Protein AF-A0A7C1I8J4-F1 (afdb_monomer)

Secondary structure (DSSP, 8-state):
-----HHHHHHHHHHHHHHHHHHHH-HHHHHHHHT--SHHHHHHHHHHHHHHHHHHHHHHS-----HHHHHHHHHHHHTGGGHHHHHHHHHHHHHHHHHHHHHHHHHHHHHHHHHS--

pLDDT: mean 92.67, std 10.19, range [47.34, 98.69]

Foldseek 3Di:
DDDDDPVLLVLLLVLLLLLLVLCLVPVVLLVQCVPDDFPVSNLVSLVVSVVSQVVVCVVVVNHR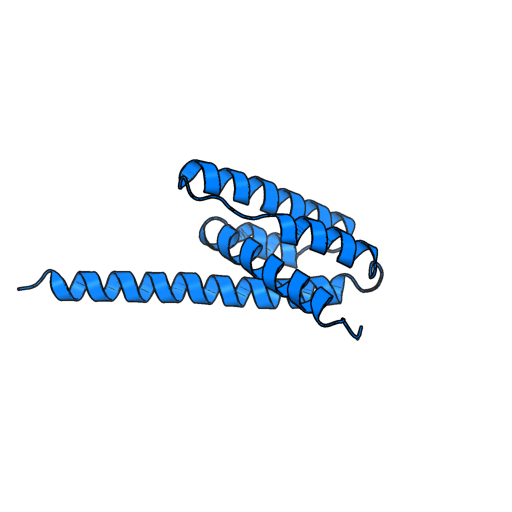DSVSSVVLNVVCVVVVVVVVVSSVSSSVSNVVNNVVVVVVVVVVVVVVVVPPPD

Radius of gyration: 16.13 Å; Cα contacts (8 Å, |Δi|>4): 103; chains: 1; bounding box: 42×36×42 Å

Solvent-accessible surface area (backbone atoms only — not comparable to full-atom values): 6492 Å² total; per-residue (Å²): 135,85,86,74,53,74,68,58,50,48,30,37,47,51,27,6,41,50,51,9,60,42,27,71,84,40,52,65,56,55,58,52,48,70,66,40,88,48,68,70,51,38,55,52,42,53,51,53,52,52,55,46,34,54,52,49,20,68,74,72,74,46,90,65,80,57,64,35,54,54,54,37,51,55,50,37,65,74,38,55,96,50,34,66,63,54,49,53,55,23,51,53,34,14,52,50,40,29,51,52,52,53,51,51,53,54,54,54,56,56,57,56,66,66,69,74,76,126

Structure (mmCIF, N/CA/C/O backbone):
data_AF-A0A7C1I8J4-F1
#
_entry.id   AF-A0A7C1I8J4-F1
#
loop_
_atom_site.group_PDB
_atom_site.id
_atom_site.type_symbol
_atom_site.label_atom_id
_atom_site.label_alt_id
_atom_site.label_comp_id
_atom_site.label_asym_id
_atom_site.label_entity_id
_atom_site.label_seq_id
_atom_site.pdbx_PDB_ins_code
_atom_site.Cartn_x
_atom_site.Cartn_y
_atom_site.Cartn_z
_atom_site.occupancy
_atom_site.B_iso_or_equiv
_atom_site.auth_seq_id
_atom_site.auth_comp_id
_atom_site.auth_asym_id
_atom_site.auth_atom_id
_atom_site.pdbx_PDB_model_num
ATOM 1 N N . MET A 1 1 ? -13.639 -7.192 14.789 1.00 78.62 1 MET A N 1
ATOM 2 C CA . MET A 1 1 ? -13.316 -7.500 13.392 1.00 78.62 1 MET A CA 1
ATOM 3 C C . MET A 1 1 ? -14.346 -6.817 12.529 1.00 78.62 1 MET A C 1
ATOM 5 O O . MET A 1 1 ? -15.532 -7.117 12.652 1.00 78.62 1 MET A O 1
ATOM 9 N N . VAL A 1 2 ? -13.901 -5.824 11.774 1.00 90.19 2 VAL A N 1
ATOM 10 C CA . VAL A 1 2 ? -14.738 -5.044 10.868 1.00 90.19 2 VAL A CA 1
ATOM 11 C C . VAL A 1 2 ? -15.156 -5.936 9.706 1.00 90.19 2 VAL A C 1
ATOM 13 O O . VAL A 1 2 ? -14.355 -6.695 9.162 1.00 90.19 2 VAL A O 1
ATOM 16 N N . GLN A 1 3 ? -16.427 -5.860 9.324 1.00 93.0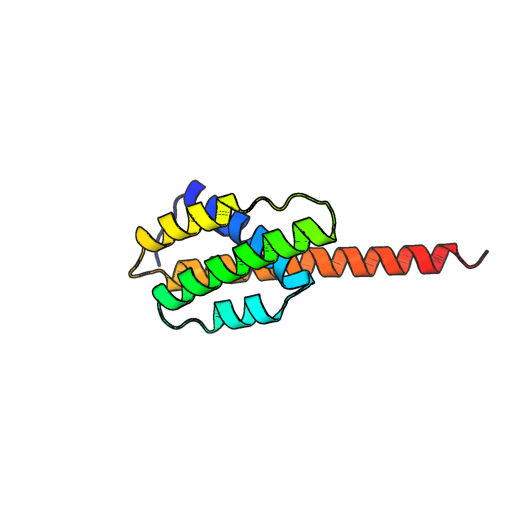0 3 GLN A N 1
ATOM 17 C CA . GLN A 1 3 ? -16.888 -6.468 8.086 1.00 93.00 3 GLN A CA 1
ATOM 18 C C . GLN A 1 3 ? -16.695 -5.456 6.956 1.00 93.00 3 GLN A C 1
ATOM 20 O O . GLN A 1 3 ? -17.398 -4.449 6.903 1.00 93.00 3 GLN A O 1
ATOM 25 N N . PHE A 1 4 ? -15.719 -5.720 6.090 1.00 96.06 4 PHE A N 1
ATOM 26 C CA . PHE A 1 4 ? -15.459 -4.913 4.902 1.00 96.06 4 PHE A CA 1
ATOM 27 C C . PHE A 1 4 ? -16.331 -5.372 3.737 1.00 96.06 4 PHE A C 1
ATOM 29 O O . PHE A 1 4 ? -16.480 -6.573 3.486 1.00 96.06 4 PHE A O 1
ATOM 36 N N . GLU A 1 5 ? -16.864 -4.410 2.995 1.00 97.56 5 GLU A N 1
ATOM 37 C CA . GLU A 1 5 ? -17.580 -4.673 1.755 1.00 97.56 5 GLU A CA 1
ATOM 38 C C . GLU A 1 5 ? -16.624 -5.158 0.659 1.00 97.56 5 GLU A C 1
ATOM 40 O O . GLU A 1 5 ? -15.408 -4.945 0.695 1.00 97.56 5 GLU A O 1
ATOM 45 N N . LYS A 1 6 ? -17.177 -5.803 -0.370 1.00 97.25 6 LYS A N 1
ATOM 46 C CA . LYS A 1 6 ? -16.381 -6.363 -1.474 1.00 97.25 6 LYS A CA 1
ATOM 47 C C . LYS A 1 6 ? -15.490 -5.316 -2.152 1.00 97.25 6 LYS A C 1
ATOM 49 O O . LYS A 1 6 ? -14.339 -5.613 -2.470 1.00 97.25 6 LYS A O 1
ATOM 54 N N . ASP A 1 7 ? -16.009 -4.112 -2.364 1.00 97.88 7 ASP A N 1
ATOM 55 C CA . ASP A 1 7 ? -15.267 -3.038 -3.030 1.00 97.88 7 ASP A CA 1
ATOM 56 C C . ASP A 1 7 ? -14.136 -2.497 -2.141 1.00 97.88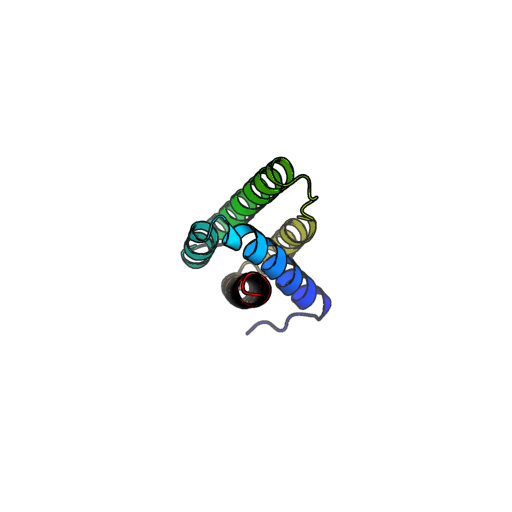 7 ASP A C 1
ATOM 58 O O . ASP A 1 7 ? -13.059 -2.163 -2.629 1.00 97.88 7 ASP A O 1
ATOM 62 N N . GLU A 1 8 ? -14.323 -2.507 -0.822 1.00 98.31 8 GLU A N 1
ATOM 63 C CA . GLU A 1 8 ? -13.304 -2.113 0.157 1.00 98.31 8 GLU A CA 1
ATOM 64 C C . GLU A 1 8 ? -12.179 -3.150 0.229 1.00 98.31 8 GLU A C 1
ATOM 66 O O . GLU A 1 8 ? -10.993 -2.809 0.237 1.00 98.31 8 GLU A O 1
ATOM 71 N N . MET A 1 9 ? -12.545 -4.433 0.178 1.00 98.31 9 MET A N 1
ATOM 72 C CA . MET A 1 9 ? -11.590 -5.527 0.014 1.00 98.31 9 MET A CA 1
ATOM 73 C C . MET A 1 9 ? -10.802 -5.404 -1.294 1.00 98.31 9 MET A C 1
ATOM 75 O O . MET A 1 9 ? -9.600 -5.681 -1.317 1.00 98.31 9 MET A O 1
ATOM 79 N N . ASP A 1 10 ? -11.445 -4.967 -2.379 1.00 98.31 10 ASP A N 1
ATOM 80 C CA . ASP A 1 10 ? -10.775 -4.757 -3.659 1.00 98.31 10 ASP A CA 1
ATOM 81 C C . ASP A 1 10 ? -9.779 -3.589 -3.610 1.00 98.31 10 ASP A C 1
ATOM 83 O O . ASP A 1 10 ? -8.669 -3.712 -4.138 1.00 98.31 10 ASP A O 1
ATOM 87 N N . VAL A 1 11 ? -10.119 -2.499 -2.911 1.00 98.50 11 VAL A N 1
ATOM 88 C CA . VAL A 1 11 ? -9.197 -1.385 -2.632 1.00 98.50 11 VAL A CA 1
ATOM 89 C C . VAL A 1 11 ? -7.958 -1.878 -1.885 1.00 98.50 11 VAL A C 1
ATOM 91 O O . VAL A 1 11 ? -6.834 -1.612 -2.326 1.00 98.50 11 VAL A O 1
ATOM 94 N N . MET A 1 12 ? -8.127 -2.645 -0.803 1.00 98.62 12 MET A N 1
ATOM 95 C CA . MET A 1 12 ? -6.996 -3.191 -0.040 1.00 98.62 12 MET A CA 1
ATOM 96 C C . MET A 1 12 ? -6.139 -4.143 -0.885 1.00 98.62 12 MET A C 1
ATOM 98 O O . MET A 1 12 ? -4.911 -4.037 -0.889 1.00 98.62 12 MET A O 1
ATOM 102 N N . ARG A 1 13 ? -6.769 -5.022 -1.675 1.00 98.62 13 ARG A N 1
ATOM 103 C CA . ARG A 1 13 ? -6.081 -5.963 -2.572 1.00 98.62 13 ARG A CA 1
ATOM 104 C C . ARG A 1 13 ? -5.2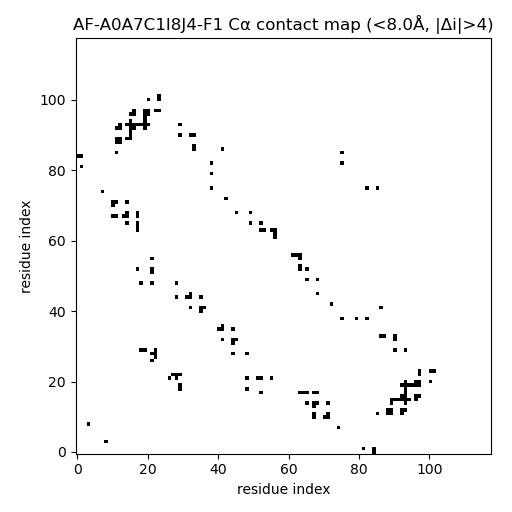51 -5.248 -3.638 1.00 98.62 13 ARG A C 1
ATOM 106 O O . ARG A 1 13 ? -4.085 -5.591 -3.840 1.00 98.62 13 ARG A O 1
ATOM 113 N N . LYS A 1 14 ? -5.840 -4.271 -4.333 1.00 98.19 14 LYS A N 1
ATOM 114 C CA . LYS A 1 14 ? -5.153 -3.477 -5.366 1.00 98.19 14 LYS A CA 1
ATOM 115 C C . LYS A 1 14 ? -4.031 -2.630 -4.768 1.00 98.19 14 LYS A C 1
ATOM 117 O O . LYS A 1 14 ? -2.970 -2.515 -5.371 1.00 98.19 14 LYS A O 1
ATOM 122 N N . SER A 1 15 ? -4.223 -2.093 -3.568 1.00 98.50 15 SER A N 1
ATOM 123 C CA . SER A 1 15 ? -3.176 -1.344 -2.864 1.00 98.50 15 SER A CA 1
ATOM 124 C C . SER A 1 15 ? -2.007 -2.236 -2.470 1.00 98.50 15 SER A C 1
ATOM 126 O O . SER A 1 15 ? -0.856 -1.876 -2.712 1.00 98.50 15 SER A O 1
ATOM 128 N N . GLY A 1 16 ? -2.294 -3.437 -1.959 1.00 98.31 16 GLY A N 1
ATOM 129 C CA . GLY A 1 16 ? -1.280 -4.455 -1.703 1.00 98.31 16 GLY A CA 1
ATOM 13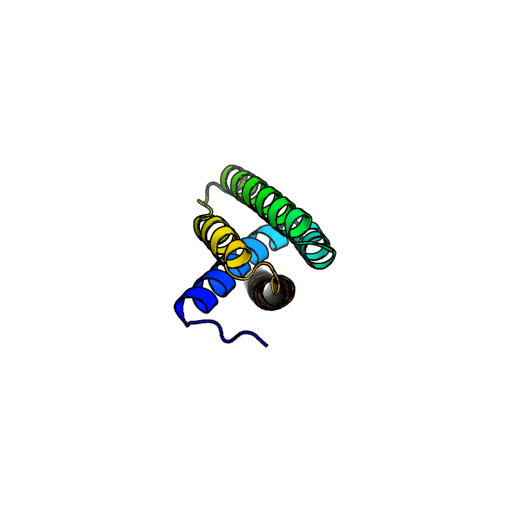0 C C . GLY A 1 16 ? -0.465 -4.781 -2.955 1.00 98.31 16 GLY A C 1
ATOM 131 O O . GLY A 1 16 ? 0.753 -4.870 -2.876 1.00 98.31 16 GLY A O 1
ATOM 132 N N . GLN A 1 17 ? -1.092 -4.862 -4.133 1.00 97.56 17 GLN A N 1
ATOM 133 C CA . GLN A 1 17 ? -0.367 -5.054 -5.396 1.00 97.56 17 GLN A CA 1
ATOM 134 C C . GLN A 1 17 ? 0.633 -3.926 -5.682 1.00 97.56 17 GLN A C 1
ATOM 136 O O . GLN A 1 17 ? 1.786 -4.204 -6.008 1.00 97.56 17 GLN A O 1
ATOM 141 N N . VAL A 1 18 ? 0.220 -2.663 -5.533 1.00 97.06 18 VAL A N 1
ATOM 142 C CA . VAL A 1 18 ? 1.112 -1.507 -5.730 1.00 97.06 18 VAL A CA 1
ATOM 143 C C . VAL A 1 18 ? 2.281 -1.554 -4.746 1.00 97.06 18 VAL A C 1
ATOM 145 O O . VAL A 1 18 ? 3.431 -1.398 -5.150 1.00 97.06 18 VAL A O 1
ATOM 148 N N . ILE A 1 19 ? 2.003 -1.817 -3.467 1.00 97.88 19 ILE A N 1
ATOM 149 C CA . ILE A 1 19 ? 3.029 -1.904 -2.419 1.00 97.88 19 ILE A CA 1
ATOM 150 C C . ILE A 1 19 ? 3.991 -3.064 -2.696 1.00 97.88 19 ILE A C 1
ATOM 152 O O . ILE A 1 19 ? 5.199 -2.885 -2.588 1.00 97.88 19 ILE A O 1
ATOM 156 N N . GLY A 1 20 ? 3.475 -4.229 -3.095 1.00 96.94 20 GLY A N 1
ATOM 157 C CA . GLY A 1 20 ? 4.278 -5.399 -3.450 1.00 96.94 2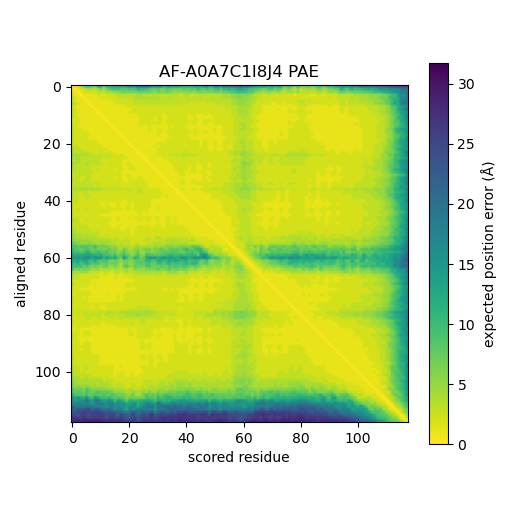0 GLY A CA 1
ATOM 158 C C . GLY A 1 20 ? 5.207 -5.137 -4.635 1.00 96.94 20 GLY A C 1
ATOM 159 O O . GLY A 1 20 ? 6.373 -5.519 -4.582 1.00 96.94 20 GLY A O 1
ATOM 160 N N . ASN A 1 21 ? 4.728 -4.421 -5.659 1.00 95.00 21 ASN A N 1
ATOM 161 C CA . ASN A 1 21 ? 5.558 -3.989 -6.786 1.00 95.00 21 ASN A CA 1
ATOM 162 C C . ASN A 1 21 ? 6.685 -3.048 -6.330 1.00 95.00 21 ASN A C 1
ATOM 164 O O . ASN A 1 21 ? 7.835 -3.247 -6.700 1.00 95.00 21 ASN A O 1
ATOM 168 N N . VAL A 1 22 ? 6.384 -2.051 -5.489 1.00 95.56 22 VAL A N 1
ATOM 169 C CA . VAL A 1 22 ? 7.414 -1.136 -4.957 1.00 95.56 22 VAL A CA 1
ATOM 170 C C . VAL A 1 22 ? 8.424 -1.881 -4.080 1.00 95.56 22 VAL A C 1
ATOM 172 O O . VAL A 1 22 ? 9.622 -1.609 -4.145 1.00 95.56 22 VAL A O 1
ATOM 175 N N . ALA A 1 23 ? 7.959 -2.843 -3.282 1.00 96.50 23 ALA A N 1
ATOM 176 C CA . ALA A 1 23 ? 8.796 -3.646 -2.399 1.00 96.50 23 ALA A CA 1
ATOM 177 C C . ALA A 1 23 ? 9.759 -4.586 -3.148 1.00 96.50 23 ALA A C 1
ATOM 179 O O . ALA A 1 23 ? 10.709 -5.076 -2.533 1.00 96.50 23 ALA A O 1
ATOM 180 N N . ASP A 1 24 ? 9.550 -4.826 -4.448 1.00 95.00 24 ASP A N 1
ATOM 181 C CA . ASP A 1 24 ? 10.473 -5.618 -5.265 1.00 95.00 24 ASP A CA 1
ATOM 182 C C . ASP A 1 24 ? 11.862 -4.965 -5.339 1.00 95.00 24 ASP A C 1
ATOM 184 O O . ASP A 1 24 ? 12.871 -5.654 -5.144 1.00 95.00 24 ASP A O 1
ATOM 188 N N . ASP A 1 25 ? 11.884 -3.637 -5.501 1.00 93.75 25 ASP A N 1
ATOM 189 C CA . ASP A 1 25 ? 13.075 -2.782 -5.456 1.00 93.75 25 ASP A CA 1
ATOM 190 C C . ASP A 1 25 ? 13.382 -2.252 -4.042 1.00 93.75 25 ASP A C 1
ATOM 192 O O . ASP A 1 25 ? 14.546 -2.083 -3.671 1.00 93.75 25 ASP A O 1
ATOM 196 N N . TYR A 1 26 ? 12.348 -1.968 -3.240 1.00 95.25 26 TYR A N 1
ATOM 197 C CA . TYR A 1 26 ? 12.469 -1.267 -1.957 1.00 95.25 26 TYR A CA 1
ATOM 198 C C . TYR A 1 26 ? 11.782 -2.015 -0.809 1.00 95.25 26 TYR A C 1
ATOM 200 O O . TYR A 1 26 ? 10.861 -1.516 -0.162 1.00 95.25 26 TYR A O 1
ATOM 208 N N . ILE A 1 27 ? 12.269 -3.216 -0.489 1.00 96.31 27 ILE A N 1
ATOM 209 C CA . ILE A 1 27 ? 11.698 -4.067 0.573 1.00 96.31 27 ILE A CA 1
ATOM 210 C C . ILE A 1 27 ? 11.571 -3.368 1.938 1.00 96.31 27 ILE A C 1
ATOM 212 O O . ILE A 1 27 ? 10.684 -3.680 2.732 1.00 96.31 27 ILE A O 1
ATOM 216 N N . SER A 1 28 ? 12.432 -2.382 2.209 1.00 96.81 28 SER A N 1
ATOM 217 C CA . SER A 1 28 ? 12.373 -1.574 3.426 1.00 96.81 28 SER A CA 1
ATOM 218 C C . SER A 1 28 ? 11.039 -0.858 3.611 1.00 96.81 28 SER A C 1
ATOM 220 O O . SER A 1 28 ? 10.651 -0.636 4.753 1.00 96.81 28 SER A O 1
ATOM 222 N N . ASP A 1 29 ? 10.335 -0.495 2.534 1.00 96.12 29 ASP A N 1
ATOM 223 C CA . ASP A 1 29 ? 9.060 0.210 2.665 1.00 96.12 29 ASP A CA 1
ATOM 224 C C . ASP A 1 29 ? 7.959 -0.685 3.218 1.00 96.12 29 ASP A C 1
ATOM 226 O O . ASP A 1 29 ? 7.134 -0.195 3.986 1.00 96.12 29 ASP A O 1
ATOM 230 N N . LEU A 1 30 ? 7.982 -1.983 2.892 1.00 96.38 30 LEU A N 1
ATOM 231 C CA . LEU A 1 30 ? 7.052 -2.961 3.450 1.00 96.38 30 LEU A CA 1
ATOM 232 C C . LEU A 1 30 ? 7.278 -3.119 4.960 1.00 96.38 30 LEU A C 1
ATOM 234 O O . LEU A 1 30 ? 6.332 -3.042 5.738 1.00 96.38 30 LEU A O 1
ATOM 238 N N . TYR A 1 31 ? 8.539 -3.233 5.392 1.00 97.25 31 TYR A N 1
ATOM 239 C CA . TYR A 1 31 ? 8.880 -3.291 6.820 1.00 97.25 31 TYR A CA 1
ATOM 240 C C . TYR A 1 31 ? 8.575 -1.990 7.565 1.00 97.25 31 TYR A C 1
ATOM 242 O O . TYR A 1 31 ? 8.208 -2.010 8.736 1.00 97.25 31 TYR A O 1
ATOM 250 N N . GLN A 1 32 ? 8.766 -0.840 6.920 1.00 97.81 32 GLN A N 1
ATOM 251 C CA . GLN A 1 32 ? 8.412 0.447 7.512 1.00 97.81 32 GLN A CA 1
ATOM 252 C C . GLN A 1 32 ? 6.901 0.592 7.661 1.00 97.81 32 GLN A C 1
ATOM 254 O O . GLN A 1 32 ? 6.467 1.129 8.672 1.00 97.81 32 GLN A O 1
ATOM 259 N N . LEU A 1 33 ? 6.123 0.095 6.695 1.00 97.56 33 LEU A N 1
ATOM 260 C CA . LEU A 1 33 ? 4.664 0.100 6.732 1.00 97.56 33 LEU A CA 1
ATOM 261 C C . LEU A 1 33 ? 4.124 -0.753 7.890 1.00 97.56 33 LEU A C 1
ATOM 263 O O . LEU A 1 33 ? 3.289 -0.273 8.653 1.00 97.56 33 LEU A O 1
ATOM 267 N N . ASP A 1 34 ? 4.668 -1.958 8.075 1.00 97.88 34 ASP A N 1
ATOM 268 C CA . ASP A 1 34 ? 4.369 -2.851 9.207 1.00 97.88 34 ASP A CA 1
ATOM 269 C C . ASP A 1 34 ? 4.649 -2.201 10.574 1.00 97.88 34 ASP A C 1
ATOM 271 O O . ASP A 1 34 ? 3.864 -2.304 11.513 1.00 97.88 34 ASP A O 1
ATOM 275 N N . ARG A 1 35 ? 5.737 -1.430 10.670 1.00 97.94 35 ARG A N 1
ATOM 276 C CA . ARG A 1 35 ? 6.167 -0.781 11.920 1.00 97.94 35 ARG A CA 1
ATOM 277 C C . ARG A 1 35 ? 5.388 0.476 12.307 1.00 97.94 35 ARG A C 1
ATOM 279 O O . ARG A 1 35 ? 5.687 1.045 13.360 1.00 97.94 35 ARG A O 1
ATOM 286 N N . THR A 1 36 ? 4.454 0.933 11.478 1.00 98.12 36 THR A N 1
ATOM 287 C CA . THR A 1 36 ? 3.621 2.107 11.782 1.00 98.12 36 THR A CA 1
ATOM 288 C C . THR A 1 36 ? 2.749 1.842 13.012 1.00 98.12 36 THR A C 1
ATOM 290 O O . THR A 1 36 ? 2.185 0.757 13.175 1.00 98.12 36 THR A O 1
ATOM 293 N N . ARG A 1 37 ? 2.676 2.826 13.916 1.00 96.62 37 ARG A N 1
ATOM 294 C CA . ARG A 1 37 ? 2.020 2.694 15.234 1.00 96.62 37 ARG A CA 1
ATOM 295 C C . ARG A 1 37 ? 0.727 3.484 15.368 1.00 96.62 37 ARG A C 1
ATOM 297 O O . ARG A 1 37 ? 0.052 3.389 16.389 1.00 96.62 37 ARG A O 1
ATOM 304 N N . ASN A 1 38 ? 0.450 4.331 14.392 1.00 97.56 38 ASN A N 1
ATOM 305 C CA . ASN A 1 38 ? -0.754 5.135 14.315 1.00 97.56 38 ASN A CA 1
ATOM 306 C C . ASN A 1 38 ? -1.111 5.366 12.847 1.00 97.56 38 ASN A C 1
ATOM 308 O O . ASN A 1 38 ? -0.304 5.176 11.929 1.00 97.56 38 ASN A O 1
ATOM 312 N N . VAL A 1 39 ? -2.347 5.792 12.641 1.00 97.81 39 VAL A N 1
ATOM 313 C CA . VAL A 1 39 ? -2.916 6.028 11.319 1.00 97.81 39 VAL A CA 1
ATOM 314 C C . VAL A 1 39 ? -2.196 7.141 10.554 1.00 97.81 39 VAL A C 1
ATOM 316 O O . VAL A 1 39 ? -2.016 7.035 9.341 1.00 97.81 39 VAL A O 1
ATOM 319 N N . GLU A 1 40 ? -1.701 8.174 11.237 1.00 97.62 40 GLU A N 1
ATOM 320 C CA . GLU A 1 40 ? -0.935 9.252 10.610 1.00 97.62 40 GLU A CA 1
ATOM 321 C C . GLU A 1 40 ? 0.410 8.751 10.048 1.00 97.62 40 GLU A C 1
ATOM 323 O O . GLU A 1 40 ? 0.791 9.102 8.926 1.00 97.62 40 GLU A O 1
ATOM 328 N N . GLU A 1 41 ? 1.120 7.891 10.784 1.00 98.12 41 GLU A N 1
ATOM 329 C CA . GLU A 1 41 ? 2.329 7.205 10.318 1.00 98.12 41 GLU A CA 1
ATOM 330 C C . GLU A 1 41 ? 2.033 6.283 9.135 1.00 98.12 41 GLU A C 1
ATOM 332 O O . GLU A 1 41 ? 2.788 6.283 8.158 1.00 98.12 41 GLU A O 1
ATOM 337 N N . PHE A 1 42 ? 0.923 5.545 9.193 1.00 98.06 42 PHE A N 1
ATOM 338 C CA . PHE A 1 42 ? 0.495 4.653 8.119 1.00 98.06 42 PHE A CA 1
ATOM 339 C C . PHE A 1 42 ? 0.227 5.419 6.818 1.00 98.06 42 PHE A C 1
ATOM 341 O O . PHE A 1 42 ? 0.841 5.127 5.790 1.00 98.06 42 PHE A O 1
ATOM 348 N N . ILE A 1 43 ? -0.575 6.487 6.870 1.00 98.12 43 ILE A N 1
ATOM 349 C CA . ILE A 1 43 ? -0.850 7.361 5.717 1.00 98.12 43 ILE A CA 1
ATOM 350 C C . ILE A 1 43 ? 0.440 8.009 5.194 1.00 98.12 43 ILE A C 1
ATOM 352 O O . ILE A 1 43 ? 0.673 8.068 3.981 1.00 98.12 43 ILE A O 1
ATOM 356 N N . LYS A 1 44 ? 1.325 8.470 6.089 1.00 98.19 44 LYS A N 1
ATOM 357 C CA . LYS A 1 44 ? 2.626 9.031 5.696 1.00 98.19 44 LYS A CA 1
ATOM 358 C C . LYS A 1 44 ? 3.467 8.009 4.934 1.00 98.19 44 LYS A C 1
ATOM 360 O O . LYS A 1 44 ? 4.121 8.382 3.957 1.00 98.19 44 LYS A O 1
ATOM 365 N N . GLN A 1 45 ? 3.449 6.746 5.349 1.00 98.12 45 GLN A N 1
ATOM 366 C CA . GLN A 1 45 ? 4.198 5.700 4.670 1.00 98.12 45 GLN A CA 1
ATOM 367 C C . GLN A 1 45 ? 3.575 5.315 3.322 1.00 98.12 45 GLN A C 1
ATOM 369 O O . GLN A 1 45 ? 4.316 5.150 2.353 1.00 98.12 45 GLN A O 1
ATOM 374 N N . LEU A 1 46 ? 2.243 5.292 3.199 1.00 98.06 46 LEU A N 1
ATOM 375 C CA . LEU A 1 46 ? 1.566 5.128 1.904 1.00 98.06 46 LEU A CA 1
ATOM 376 C C . LEU A 1 46 ? 1.960 6.229 0.907 1.00 98.06 46 LEU A C 1
ATOM 378 O O . LEU A 1 46 ? 2.254 5.939 -0.253 1.00 98.06 46 LEU A O 1
ATOM 382 N N . LYS A 1 47 ? 2.066 7.484 1.365 1.00 97.56 47 LYS A N 1
ATOM 383 C CA . LYS A 1 47 ? 2.582 8.592 0.544 1.00 97.56 47 LYS A CA 1
ATOM 384 C C . LYS A 1 47 ? 4.012 8.328 0.062 1.00 97.56 47 LYS A C 1
ATOM 386 O O . LYS A 1 47 ? 4.309 8.543 -1.112 1.00 97.56 47 LYS A O 1
ATOM 391 N N . ASN A 1 48 ? 4.903 7.876 0.947 1.00 97.12 48 ASN A N 1
ATOM 392 C CA . ASN A 1 48 ? 6.292 7.575 0.582 1.00 97.12 48 ASN A CA 1
ATOM 393 C C . ASN A 1 48 ? 6.364 6.463 -0.475 1.00 97.12 48 ASN A C 1
ATOM 395 O O . ASN A 1 48 ? 7.098 6.596 -1.453 1.00 97.12 48 ASN A O 1
ATOM 399 N N . ILE A 1 49 ? 5.555 5.412 -0.317 1.00 97.00 49 ILE A N 1
ATOM 400 C CA . ILE A 1 49 ? 5.428 4.323 -1.292 1.00 97.00 49 ILE A CA 1
ATOM 401 C C . ILE A 1 49 ? 4.934 4.858 -2.641 1.00 97.00 49 ILE A C 1
ATOM 403 O O . ILE A 1 49 ? 5.526 4.545 -3.672 1.00 97.00 49 ILE A O 1
ATOM 407 N N . GLY A 1 50 ? 3.917 5.725 -2.650 1.00 96.12 50 GLY A N 1
ATOM 408 C CA . GLY A 1 50 ? 3.434 6.374 -3.873 1.00 96.12 50 GLY A CA 1
ATOM 409 C C . GLY A 1 50 ? 4.515 7.193 -4.594 1.00 96.12 50 GLY A C 1
ATOM 410 O O . GLY A 1 50 ? 4.654 7.108 -5.813 1.00 96.12 50 GLY A O 1
ATOM 411 N N . LEU A 1 51 ? 5.348 7.935 -3.856 1.00 95.06 51 LEU A N 1
ATOM 412 C CA . LEU A 1 51 ? 6.476 8.674 -4.442 1.00 95.06 51 LEU A CA 1
ATOM 413 C C . LEU A 1 51 ? 7.528 7.738 -5.055 1.00 95.06 51 LEU A C 1
ATOM 415 O O . LEU A 1 51 ? 8.069 8.030 -6.126 1.00 95.06 51 LEU A O 1
ATOM 419 N N . ARG A 1 52 ? 7.808 6.599 -4.414 1.00 94.19 52 ARG A N 1
ATOM 420 C CA . ARG A 1 52 ? 8.737 5.599 -4.959 1.00 94.19 52 ARG A CA 1
ATOM 421 C C . ARG A 1 52 ? 8.181 4.879 -6.174 1.00 94.19 52 ARG A C 1
ATOM 423 O O . ARG A 1 52 ? 8.930 4.688 -7.124 1.00 94.19 52 ARG A O 1
ATOM 430 N N . ALA A 1 53 ? 6.888 4.565 -6.196 1.00 92.88 53 ALA A N 1
ATOM 431 C CA . ALA A 1 53 ? 6.214 4.030 -7.377 1.00 92.88 53 ALA A CA 1
ATOM 432 C C . ALA A 1 53 ? 6.442 4.924 -8.611 1.00 92.88 53 ALA A C 1
ATOM 434 O O . ALA A 1 53 ? 6.818 4.435 -9.675 1.00 92.88 53 ALA A O 1
ATOM 435 N N . ILE A 1 54 ? 6.320 6.247 -8.455 1.00 89.88 54 ILE A N 1
ATOM 436 C CA . ILE A 1 54 ? 6.618 7.212 -9.527 1.00 89.88 54 ILE A CA 1
ATOM 437 C C . ILE A 1 54 ? 8.105 7.176 -9.913 1.00 89.88 54 ILE A C 1
ATOM 439 O O . ILE A 1 54 ? 8.448 7.278 -11.092 1.00 89.88 54 ILE A O 1
ATOM 443 N N . SER A 1 55 ? 9.004 7.035 -8.937 1.00 89.12 55 SER A N 1
ATOM 444 C CA . SER A 1 55 ? 10.444 6.927 -9.193 1.00 89.12 55 SER A CA 1
ATOM 445 C C . SER A 1 55 ? 10.801 5.676 -10.005 1.00 89.12 55 SER A C 1
ATOM 447 O O . SER A 1 55 ? 11.583 5.776 -10.951 1.00 89.12 55 SER A O 1
ATOM 449 N N . ILE A 1 56 ? 10.217 4.520 -9.672 1.00 88.25 56 ILE A N 1
ATOM 450 C CA . ILE A 1 56 ? 10.384 3.261 -10.419 1.00 88.25 56 ILE A CA 1
ATOM 451 C C . ILE A 1 56 ? 9.838 3.431 -11.833 1.00 88.25 56 ILE A C 1
ATOM 453 O O . ILE A 1 56 ? 10.549 3.169 -12.799 1.00 88.25 56 ILE A O 1
ATOM 457 N N . SER A 1 57 ? 8.630 3.986 -11.963 1.00 85.00 57 SER A N 1
ATOM 458 C CA . SER A 1 57 ? 7.998 4.230 -13.262 1.00 85.00 57 SER A CA 1
ATOM 459 C C . SER A 1 57 ? 8.897 5.027 -14.215 1.00 85.00 57 SER A C 1
ATOM 461 O O . SER A 1 57 ? 9.052 4.682 -15.386 1.00 85.00 57 SER A O 1
ATOM 463 N N . LYS A 1 58 ? 9.573 6.063 -13.702 1.00 78.75 58 LYS A N 1
ATOM 464 C CA . LYS A 1 58 ? 10.541 6.852 -14.480 1.00 78.75 58 LYS A CA 1
ATOM 465 C C . LYS A 1 58 ? 11.774 6.047 -14.899 1.00 78.75 58 LYS A C 1
ATOM 467 O O . LYS A 1 58 ? 12.284 6.264 -15.996 1.00 78.75 58 LYS A O 1
ATOM 472 N N . LYS A 1 59 ? 12.265 5.160 -14.032 1.00 81.06 59 LYS A N 1
ATOM 473 C CA . LYS A 1 59 ? 13.446 4.317 -14.275 1.00 81.06 59 LYS A CA 1
ATOM 474 C C . LYS A 1 59 ? 13.156 3.234 -15.317 1.00 81.06 59 LYS A C 1
ATOM 476 O O . LYS A 1 59 ? 13.978 3.013 -16.201 1.00 81.06 59 LYS A O 1
ATOM 481 N N . GLU A 1 60 ? 11.995 2.594 -15.227 1.00 81.31 60 GLU A N 1
ATOM 482 C CA . GLU A 1 60 ? 11.632 1.432 -16.050 1.00 81.31 60 GLU A CA 1
ATOM 483 C C . GLU A 1 60 ? 10.852 1.798 -17.318 1.00 81.31 60 GLU A C 1
ATOM 485 O O . GLU A 1 60 ? 10.708 0.971 -18.212 1.00 81.31 60 GLU A O 1
ATOM 490 N N . LYS A 1 61 ? 10.398 3.055 -17.435 1.00 77.31 61 LYS A N 1
ATOM 491 C CA . LYS A 1 61 ? 9.495 3.540 -18.496 1.00 77.31 61 LYS A CA 1
ATOM 492 C C . LYS A 1 61 ? 8.149 2.805 -18.537 1.00 77.31 61 LYS A C 1
ATOM 494 O O . LYS A 1 61 ? 7.449 2.869 -19.546 1.00 77.31 61 LYS A O 1
ATOM 499 N N . GLU A 1 62 ? 7.765 2.166 -17.436 1.00 77.88 62 GLU A N 1
ATOM 500 C CA . GLU A 1 62 ? 6.466 1.520 -17.268 1.00 77.88 62 GLU A CA 1
ATOM 501 C C . GLU A 1 62 ? 5.583 2.346 -16.323 1.00 77.88 62 GLU A C 1
ATOM 503 O O . GLU A 1 62 ? 6.043 2.763 -15.258 1.00 77.88 62 GLU A O 1
ATOM 508 N N . PRO A 1 63 ? 4.322 2.641 -16.678 1.00 76.31 63 PRO A N 1
ATOM 509 C CA . PRO A 1 63 ? 3.432 3.408 -15.814 1.00 76.31 63 PRO A CA 1
ATOM 510 C C . PRO A 1 63 ? 3.053 2.602 -14.566 1.00 76.31 63 PRO A C 1
ATOM 512 O O . PRO A 1 63 ? 2.591 1.467 -14.666 1.00 76.31 63 PRO A O 1
ATOM 515 N N . VAL A 1 64 ? 3.179 3.213 -13.384 1.00 79.25 64 VAL A N 1
ATOM 516 C CA . VAL A 1 64 ? 2.664 2.634 -12.134 1.00 79.25 64 VAL A CA 1
ATOM 517 C C . VAL A 1 64 ? 1.342 3.303 -11.771 1.00 79.25 64 VAL A C 1
ATOM 519 O O . VAL A 1 64 ? 1.268 4.516 -11.590 1.00 79.25 64 VAL A O 1
ATOM 522 N N . TYR A 1 65 ? 0.286 2.501 -11.658 1.00 86.88 65 TYR A N 1
ATOM 523 C CA . TYR A 1 65 ? -1.054 2.966 -11.315 1.00 86.88 65 TYR A CA 1
ATOM 524 C C . TYR A 1 65 ? -1.228 3.057 -9.792 1.00 86.88 65 TYR A C 1
ATOM 526 O O . TYR A 1 65 ? -1.383 2.044 -9.114 1.00 86.88 65 TYR A O 1
ATOM 534 N N . THR A 1 66 ? -1.178 4.277 -9.248 1.00 92.38 66 THR A N 1
ATOM 535 C CA . THR A 1 66 ? -1.183 4.535 -7.794 1.00 92.38 66 THR A CA 1
ATOM 536 C C . THR A 1 66 ? -2.538 4.952 -7.218 1.00 92.38 66 THR A C 1
ATOM 538 O O . THR A 1 66 ? -2.628 5.147 -6.010 1.00 92.38 66 THR A O 1
ATOM 541 N N . GLU A 1 67 ? -3.592 5.071 -8.033 1.00 95.88 67 GLU A N 1
ATOM 542 C CA . GLU A 1 67 ? -4.955 5.402 -7.573 1.00 95.88 67 GLU A CA 1
ATOM 543 C C . GLU A 1 67 ? -5.450 4.512 -6.417 1.00 95.88 67 GLU A C 1
ATOM 545 O O . GLU A 1 67 ? -6.018 5.058 -5.471 1.00 95.88 67 GLU A O 1
ATOM 550 N N . PRO A 1 68 ? -5.166 3.190 -6.381 1.00 97.69 68 PRO A N 1
ATOM 551 C CA . PRO A 1 68 ? -5.559 2.361 -5.245 1.00 97.69 68 PRO A CA 1
ATOM 552 C C . PRO A 1 68 ? -5.047 2.880 -3.896 1.00 97.69 68 PRO A C 1
ATOM 554 O O . PRO A 1 68 ? -5.766 2.783 -2.909 1.00 97.69 68 PRO A O 1
ATOM 557 N N . LEU A 1 69 ? -3.854 3.490 -3.852 1.00 97.88 69 LEU A N 1
ATOM 558 C CA . LEU A 1 69 ? -3.309 4.055 -2.614 1.00 97.88 69 LEU A CA 1
ATOM 559 C C . LEU A 1 69 ? -4.113 5.266 -2.127 1.00 97.88 69 LEU A C 1
ATOM 561 O O . LEU A 1 69 ? -4.224 5.460 -0.921 1.00 97.88 69 LEU A O 1
ATOM 565 N N . ALA A 1 70 ? -4.676 6.068 -3.037 1.00 97.69 70 ALA A N 1
ATOM 566 C CA . ALA A 1 70 ? -5.558 7.174 -2.669 1.00 97.69 70 ALA A CA 1
ATOM 567 C C . ALA A 1 70 ? -6.878 6.638 -2.097 1.00 97.69 70 ALA A C 1
ATOM 569 O O . ALA A 1 70 ? -7.257 7.004 -0.989 1.00 97.69 70 ALA A O 1
ATOM 570 N N . ASN A 1 71 ? -7.492 5.670 -2.784 1.00 98.31 71 ASN A N 1
ATOM 571 C CA . ASN A 1 71 ? -8.719 5.018 -2.317 1.00 98.31 71 ASN A CA 1
ATOM 572 C C . ASN A 1 71 ? -8.513 4.314 -0.963 1.00 98.31 71 ASN A C 1
ATOM 574 O O . ASN A 1 71 ? -9.416 4.269 -0.130 1.00 98.31 71 ASN A O 1
ATOM 578 N N . LEU A 1 72 ? -7.312 3.781 -0.713 1.00 98.56 72 LEU A N 1
ATOM 579 C CA . LEU A 1 72 ? -6.952 3.204 0.578 1.00 98.56 72 LEU A CA 1
ATOM 580 C C . LEU A 1 72 ? -6.907 4.261 1.686 1.00 98.56 72 LEU A C 1
ATOM 582 O O . LEU A 1 72 ? -7.351 3.976 2.793 1.00 98.56 72 LEU A O 1
ATOM 586 N N . VAL A 1 73 ? -6.412 5.471 1.413 1.00 98.25 73 VAL A N 1
ATOM 587 C CA . VAL A 1 73 ? -6.442 6.576 2.389 1.00 98.25 73 VAL A CA 1
ATOM 588 C C . VAL A 1 73 ? -7.881 6.951 2.743 1.00 98.25 73 VAL A C 1
ATOM 590 O O . VAL A 1 73 ? -8.182 7.134 3.923 1.00 98.25 73 VAL A O 1
ATOM 593 N N . ASP A 1 74 ? -8.784 6.993 1.765 1.00 98.12 74 ASP A N 1
ATOM 594 C CA . ASP A 1 74 ? -10.207 7.243 2.021 1.00 98.12 74 ASP A CA 1
ATOM 595 C C . ASP A 1 74 ? -10.829 6.139 2.888 1.00 98.12 74 ASP A C 1
ATOM 597 O O . ASP A 1 74 ? -11.542 6.424 3.855 1.00 98.12 74 ASP A O 1
ATOM 601 N N . LEU A 1 75 ? -10.492 4.876 2.608 1.00 98.19 75 LEU A N 1
ATOM 602 C CA . LEU A 1 75 ? -10.945 3.731 3.396 1.00 98.19 75 LEU A CA 1
ATOM 603 C C . LEU A 1 75 ? -10.410 3.766 4.838 1.00 98.19 75 LEU A C 1
ATOM 605 O O . LEU A 1 75 ? -11.159 3.531 5.78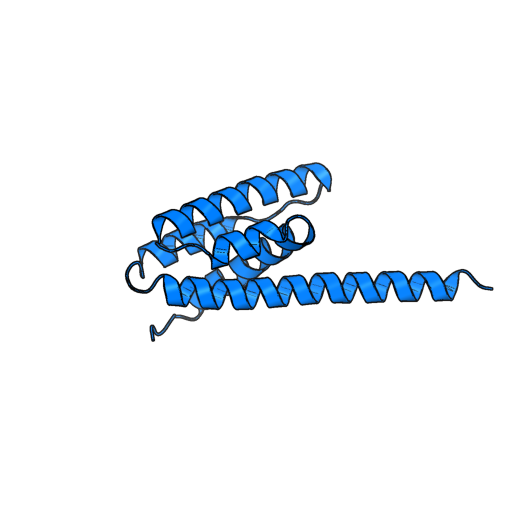4 1.00 98.19 75 LEU A O 1
ATOM 609 N N . I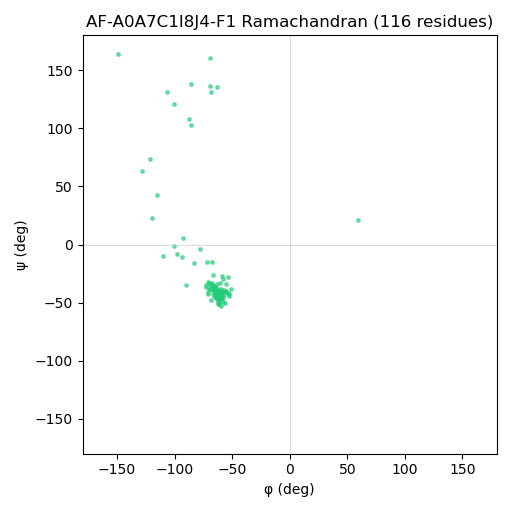LE A 1 76 ? -9.133 4.108 5.019 1.00 97.94 76 ILE A N 1
ATOM 610 C CA . ILE A 1 76 ? -8.511 4.285 6.337 1.00 97.94 76 ILE A CA 1
ATOM 611 C C . ILE A 1 76 ? -9.229 5.379 7.127 1.00 97.94 76 ILE A C 1
ATOM 613 O O . ILE A 1 76 ? -9.498 5.196 8.309 1.00 97.94 76 ILE A O 1
ATOM 617 N N . ASN A 1 77 ? -9.571 6.500 6.489 1.00 96.88 77 ASN A N 1
ATOM 618 C CA . ASN A 1 77 ? -10.306 7.577 7.150 1.00 96.88 77 ASN A CA 1
ATOM 619 C C . ASN A 1 77 ? -11.721 7.142 7.559 1.00 96.88 77 ASN A C 1
ATOM 621 O O . ASN A 1 77 ? -12.183 7.526 8.632 1.00 96.88 77 ASN A O 1
ATOM 625 N N . LYS A 1 78 ? -12.391 6.316 6.743 1.00 97.44 78 LYS A N 1
ATOM 626 C CA . LYS A 1 78 ? -13.709 5.745 7.066 1.00 97.44 78 LYS A CA 1
ATOM 627 C C . LYS A 1 78 ? -13.661 4.821 8.289 1.00 97.44 78 LYS A C 1
ATOM 629 O O . LYS A 1 78 ? -14.577 4.857 9.105 1.00 97.44 78 LYS A O 1
ATOM 634 N N . TYR A 1 79 ? -12.601 4.027 8.430 1.00 96.94 79 TYR A N 1
ATOM 635 C CA . TYR A 1 79 ? -12.421 3.054 9.516 1.00 96.94 79 TYR A CA 1
ATOM 636 C C . TYR A 1 79 ? -11.238 3.414 10.423 1.00 96.94 79 TYR A C 1
ATOM 638 O O . TYR A 1 79 ? -10.449 2.546 10.794 1.00 96.94 79 TYR A O 1
ATOM 646 N N . LYS A 1 80 ? -11.097 4.699 10.776 1.00 95.12 80 LYS A N 1
ATOM 647 C CA . LYS A 1 80 ? -9.903 5.228 11.459 1.00 95.12 80 LYS A CA 1
ATOM 648 C C . LYS A 1 80 ? -9.548 4.460 12.738 1.00 95.12 80 LYS A C 1
ATOM 650 O O . LYS A 1 80 ? -8.381 4.141 12.952 1.00 95.12 80 LYS A O 1
ATOM 655 N N . ASP A 1 81 ? -10.551 4.102 13.535 1.00 95.62 81 ASP A N 1
ATOM 656 C CA . ASP A 1 81 ? -10.375 3.376 14.802 1.00 95.62 81 ASP A CA 1
ATOM 657 C C . ASP A 1 81 ? -9.979 1.900 14.609 1.00 95.62 81 ASP A C 1
ATOM 659 O O . ASP A 1 81 ? -9.510 1.249 15.539 1.00 95.62 81 ASP A O 1
ATOM 663 N N . ASN A 1 82 ? -10.134 1.372 13.393 1.00 96.19 82 ASN A N 1
ATOM 664 C CA . ASN A 1 82 ? -9.809 -0.002 13.011 1.00 96.19 82 ASN A CA 1
ATOM 665 C C . ASN A 1 82 ? -8.748 -0.057 11.899 1.00 96.19 82 ASN A C 1
ATOM 667 O O . ASN A 1 82 ? -8.651 -1.058 11.187 1.00 96.19 82 ASN A O 1
ATOM 671 N N . TYR A 1 83 ? -7.941 1.000 11.738 1.00 96.88 83 TYR A N 1
ATOM 672 C CA . TYR A 1 83 ? -6.929 1.075 10.678 1.00 96.88 83 TYR A CA 1
ATOM 673 C C . TYR A 1 83 ? -5.904 -0.071 10.744 1.00 96.88 83 TYR A C 1
ATOM 675 O O . TYR A 1 83 ? -5.360 -0.452 9.711 1.00 96.88 83 TYR A O 1
ATOM 683 N N . ASP A 1 84 ? -5.660 -0.640 11.930 1.00 97.12 84 ASP A N 1
ATOM 684 C CA . ASP A 1 84 ? -4.775 -1.792 12.109 1.00 97.12 84 ASP A CA 1
ATOM 685 C C . ASP A 1 84 ? -5.284 -3.033 11.353 1.00 97.12 84 ASP A C 1
ATOM 687 O O . ASP A 1 84 ? -4.490 -3.714 10.711 1.00 97.12 84 ASP A O 1
ATOM 691 N N . GLU A 1 85 ? -6.603 -3.275 11.313 1.00 97.88 85 GLU A N 1
ATOM 692 C CA . GLU A 1 85 ? -7.170 -4.383 10.525 1.00 97.88 85 GLU A CA 1
ATOM 693 C C . GLU A 1 85 ? -6.949 -4.153 9.016 1.00 97.88 85 GLU A C 1
ATOM 695 O O . GLU A 1 85 ? -6.601 -5.079 8.281 1.00 97.88 85 GLU A O 1
ATOM 700 N N . ILE A 1 86 ? -7.078 -2.903 8.549 1.00 98.38 86 ILE A N 1
ATOM 701 C CA . ILE A 1 86 ? -6.773 -2.526 7.158 1.00 98.38 86 ILE A CA 1
ATOM 702 C C . ILE A 1 86 ? -5.284 -2.736 6.858 1.00 98.38 86 ILE A C 1
ATOM 704 O O . ILE A 1 86 ? -4.933 -3.296 5.816 1.00 98.38 86 ILE A O 1
ATOM 708 N N . LYS A 1 87 ? -4.402 -2.292 7.763 1.00 98.25 87 LYS A N 1
ATOM 709 C CA . LYS A 1 87 ? -2.947 -2.443 7.650 1.00 98.25 87 LYS A CA 1
ATOM 710 C C . LYS A 1 87 ? -2.568 -3.910 7.478 1.00 98.25 87 LYS A C 1
ATOM 712 O O . LYS A 1 87 ? -1.868 -4.234 6.519 1.00 98.25 87 LYS A O 1
ATOM 717 N N . ASP A 1 88 ? -3.082 -4.788 8.333 1.00 98.19 88 ASP A N 1
ATOM 718 C CA . ASP A 1 88 ? -2.783 -6.220 8.295 1.00 98.19 88 ASP A CA 1
ATOM 719 C C . ASP A 1 88 ? -3.215 -6.856 6.965 1.00 98.19 88 ASP A C 1
ATOM 721 O O . ASP A 1 88 ? -2.431 -7.553 6.315 1.00 98.19 88 ASP A O 1
ATOM 725 N N . ILE A 1 89 ? -4.431 -6.558 6.494 1.00 98.38 89 ILE A N 1
ATOM 726 C CA . ILE A 1 89 ? -4.943 -7.068 5.212 1.00 98.38 89 ILE A CA 1
ATOM 727 C C . ILE A 1 89 ? -4.070 -6.592 4.042 1.00 98.38 89 ILE A C 1
ATOM 729 O O . ILE A 1 89 ? -3.707 -7.379 3.160 1.00 98.38 89 ILE A O 1
ATOM 733 N N . VAL A 1 90 ? -3.706 -5.309 4.025 1.00 98.50 90 VAL A N 1
ATOM 734 C CA . VAL A 1 90 ? -2.853 -4.730 2.980 1.00 98.50 90 VAL A CA 1
ATOM 735 C C . VAL A 1 90 ? -1.459 -5.364 2.986 1.00 98.50 90 VAL A C 1
ATOM 737 O O . VAL A 1 90 ? -0.941 -5.686 1.914 1.00 98.50 90 VAL A O 1
ATOM 740 N N . LEU A 1 91 ? -0.867 -5.594 4.163 1.00 98.56 91 LEU A N 1
ATOM 741 C CA . LEU A 1 91 ? 0.440 -6.246 4.309 1.00 98.56 91 LEU A CA 1
ATOM 742 C C . LEU A 1 91 ? 0.423 -7.696 3.818 1.00 98.56 91 LEU A C 1
ATOM 744 O O . LEU A 1 91 ? 1.370 -8.122 3.147 1.00 98.56 91 LEU A O 1
ATOM 748 N N . VAL A 1 92 ? -0.656 -8.440 4.081 1.00 98.62 92 VAL A N 1
ATOM 749 C CA . VAL A 1 92 ? -0.846 -9.795 3.542 1.00 98.62 92 VAL A CA 1
ATOM 750 C C . VAL A 1 92 ? -0.847 -9.763 2.016 1.00 98.62 92 VAL A C 1
ATOM 752 O O . VAL A 1 92 ? -0.055 -10.469 1.387 1.00 98.62 92 VAL A O 1
ATOM 755 N N . TYR A 1 93 ? -1.677 -8.915 1.401 1.00 98.69 93 TYR A N 1
ATOM 756 C CA . TYR A 1 93 ? -1.717 -8.815 -0.059 1.00 98.69 93 TYR A CA 1
ATOM 757 C C . TYR A 1 93 ? -0.374 -8.373 -0.645 1.00 98.69 93 TYR A C 1
ATOM 759 O O . TYR A 1 93 ? 0.090 -8.975 -1.614 1.00 98.69 93 TYR A O 1
ATOM 767 N N . ALA A 1 94 ? 0.281 -7.373 -0.053 1.00 98.50 94 ALA A N 1
ATOM 768 C CA . ALA A 1 94 ? 1.588 -6.906 -0.505 1.00 98.50 94 ALA A CA 1
ATOM 769 C C . ALA A 1 94 ? 2.647 -8.012 -0.478 1.00 98.50 94 ALA A C 1
ATOM 771 O O . ALA A 1 94 ? 3.368 -8.201 -1.460 1.00 98.50 94 ALA A O 1
ATOM 772 N N . SER A 1 95 ? 2.686 -8.793 0.602 1.00 98.31 95 SER A N 1
ATOM 773 C CA . SER A 1 95 ? 3.601 -9.928 0.751 1.00 98.31 95 SER A CA 1
ATOM 774 C C . SER A 1 95 ? 3.342 -11.012 -0.299 1.00 98.31 95 SER A C 1
ATOM 776 O O . SER A 1 95 ? 4.285 -11.539 -0.892 1.00 98.31 95 SER A O 1
ATOM 778 N N . VAL A 1 96 ? 2.070 -11.310 -0.586 1.00 98.56 96 VAL A N 1
ATOM 779 C CA . VAL A 1 96 ? 1.681 -12.270 -1.632 1.00 98.56 96 VAL A CA 1
ATOM 780 C C . VAL A 1 96 ? 2.137 -11.798 -3.013 1.00 98.56 96 VAL A C 1
ATOM 782 O O . VAL A 1 96 ? 2.771 -12.565 -3.739 1.00 98.56 96 VAL A O 1
ATOM 785 N N . TYR A 1 97 ? 1.859 -10.545 -3.385 1.00 97.94 97 TYR A N 1
ATOM 786 C CA . TYR A 1 97 ? 2.266 -10.021 -4.691 1.00 97.94 97 TYR A CA 1
ATOM 787 C C . TYR A 1 97 ? 3.784 -9.974 -4.845 1.00 97.94 97 TYR A C 1
ATOM 789 O O . TYR A 1 97 ? 4.294 -10.407 -5.879 1.00 97.94 97 TYR A O 1
ATOM 797 N N . LEU A 1 98 ? 4.510 -9.550 -3.810 1.00 97.19 98 LEU A N 1
ATOM 798 C CA . LEU A 1 98 ? 5.969 -9.607 -3.802 1.00 97.19 98 LEU A CA 1
ATOM 799 C C . LEU A 1 98 ? 6.476 -11.043 -4.007 1.00 97.19 98 LEU A C 1
ATOM 801 O O . LEU A 1 98 ? 7.342 -11.282 -4.848 1.00 97.19 98 LEU A O 1
ATOM 805 N N . GLY A 1 99 ? 5.904 -12.018 -3.294 1.00 97.88 99 GLY A N 1
ATOM 806 C CA . GLY A 1 99 ? 6.240 -13.433 -3.462 1.00 97.88 99 GLY A CA 1
ATOM 807 C C . GLY A 1 99 ? 6.025 -13.925 -4.897 1.00 97.88 99 GLY A C 1
ATOM 808 O O . GLY A 1 99 ? 6.895 -14.590 -5.460 1.00 97.88 99 GLY A O 1
ATOM 809 N N . ILE A 1 100 ? 4.911 -13.539 -5.528 1.00 98.00 100 ILE A N 1
ATOM 810 C CA . ILE A 1 100 ? 4.618 -13.855 -6.935 1.00 98.00 100 ILE A CA 1
ATOM 811 C C . ILE A 1 100 ? 5.684 -13.263 -7.869 1.00 98.00 100 ILE A C 1
ATOM 813 O O . ILE A 1 100 ? 6.134 -13.952 -8.789 1.00 98.00 100 ILE A O 1
ATOM 817 N N . ILE A 1 101 ? 6.093 -12.010 -7.653 1.00 95.12 101 ILE A N 1
ATOM 818 C CA . ILE A 1 101 ? 7.120 -11.337 -8.463 1.00 95.12 101 ILE A CA 1
ATOM 819 C C . ILE A 1 101 ? 8.457 -12.078 -8.348 1.00 95.12 101 ILE A C 1
ATOM 821 O O . ILE A 1 101 ? 9.022 -12.494 -9.365 1.00 95.12 101 ILE A O 1
ATOM 825 N N . LYS A 1 102 ? 8.917 -12.342 -7.118 1.00 96.00 102 LYS A N 1
ATOM 826 C CA . LYS A 1 102 ? 10.180 -13.056 -6.867 1.00 96.00 102 LYS A CA 1
ATOM 827 C C . LYS A 1 102 ? 10.162 -14.474 -7.446 1.00 96.00 102 LYS A C 1
ATOM 829 O O . LYS A 1 102 ? 11.137 -14.893 -8.071 1.00 96.00 102 LYS A O 1
ATOM 834 N N . TYR A 1 103 ? 9.046 -15.195 -7.313 1.00 95.81 103 TYR A N 1
ATOM 835 C CA . TYR A 1 103 ? 8.880 -16.535 -7.884 1.00 95.81 103 TYR A CA 1
ATOM 836 C C . TYR A 1 103 ? 8.976 -16.531 -9.418 1.00 95.81 103 TYR A C 1
ATOM 838 O O . TYR A 1 103 ? 9.679 -17.355 -10.009 1.00 95.81 103 TYR A O 1
ATOM 846 N N . LYS A 1 104 ? 8.317 -15.573 -10.083 1.00 94.75 104 LYS A N 1
ATOM 847 C CA . LYS A 1 104 ? 8.399 -15.414 -11.545 1.00 94.75 104 LYS A CA 1
ATOM 848 C C . LYS A 1 104 ? 9.822 -15.092 -12.003 1.00 94.75 104 LYS A C 1
ATOM 850 O O . LYS A 1 104 ? 10.289 -15.687 -12.975 1.00 94.75 104 LYS A O 1
ATOM 855 N N . ALA A 1 105 ? 10.515 -14.195 -11.302 1.00 91.94 105 ALA A N 1
ATOM 856 C CA . ALA A 1 105 ? 11.898 -13.838 -11.607 1.00 91.94 105 ALA A CA 1
ATOM 857 C C . ALA A 1 105 ? 12.843 -15.047 -11.483 1.00 91.94 105 ALA A C 1
ATOM 859 O O . ALA A 1 105 ? 13.637 -15.300 -12.391 1.00 91.94 105 ALA A O 1
ATOM 860 N N . TYR A 1 106 ? 12.697 -15.837 -10.414 1.00 92.06 106 TYR A N 1
ATOM 861 C CA . TYR A 1 106 ? 13.465 -17.066 -10.194 1.00 92.06 106 TYR A CA 1
ATOM 862 C C . TYR A 1 106 ? 13.262 -18.100 -11.313 1.00 92.06 106 TYR A C 1
ATOM 864 O O . TYR A 1 106 ? 14.221 -18.659 -11.842 1.00 92.06 106 TYR A O 1
ATOM 872 N N . ASN A 1 107 ? 12.019 -18.338 -11.734 1.00 92.88 107 ASN A N 1
ATOM 873 C CA . ASN A 1 107 ? 11.751 -19.295 -12.810 1.00 92.88 107 ASN A CA 1
ATOM 874 C C . ASN A 1 107 ? 12.258 -18.810 -14.175 1.00 92.88 107 ASN A C 1
ATOM 876 O O . ASN A 1 107 ? 12.731 -19.614 -14.982 1.00 92.88 107 ASN A O 1
ATOM 880 N N . LYS A 1 108 ? 12.191 -17.499 -14.440 1.00 89.50 108 LYS A N 1
ATOM 881 C CA . LYS A 1 108 ? 12.708 -16.911 -15.681 1.00 89.50 108 LYS A CA 1
ATOM 882 C C . LYS A 1 108 ? 14.222 -17.103 -15.801 1.00 89.50 108 LYS A C 1
ATOM 884 O O . LYS A 1 108 ? 14.681 -17.505 -16.867 1.00 89.50 108 LYS A O 1
ATOM 889 N N . SER A 1 109 ? 14.987 -16.873 -14.731 1.00 87.56 109 SER A N 1
ATOM 890 C CA . SER A 1 109 ? 16.448 -17.050 -14.760 1.00 87.56 109 SER A CA 1
ATOM 891 C C . SER A 1 109 ? 16.855 -18.511 -14.982 1.00 87.56 109 SER A C 1
ATOM 893 O O . SER A 1 109 ? 17.776 -18.773 -15.754 1.00 87.56 109 SER A O 1
ATOM 895 N N . ARG A 1 110 ? 16.119 -19.466 -14.398 1.00 84.75 110 ARG A N 1
ATOM 896 C CA . ARG A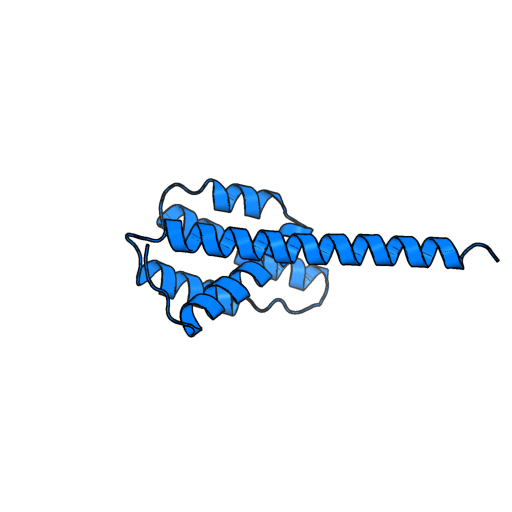 1 110 ? 16.390 -20.907 -14.535 1.00 84.75 110 ARG A CA 1
ATOM 897 C C . ARG A 1 110 ? 16.154 -21.450 -15.948 1.00 84.75 110 ARG A C 1
ATOM 899 O O . ARG A 1 110 ? 16.870 -22.341 -16.401 1.00 84.75 110 ARG A O 1
ATOM 906 N N . ASN A 1 111 ? 15.153 -20.925 -16.653 1.00 76.12 111 ASN A N 1
ATOM 907 C CA . ASN A 1 111 ? 14.865 -21.343 -18.026 1.00 76.12 111 ASN A CA 1
ATOM 908 C C . ASN A 1 111 ? 15.917 -20.823 -19.017 1.00 76.12 111 ASN A C 1
ATOM 910 O O . ASN A 1 111 ? 16.274 -21.545 -19.941 1.00 76.12 111 ASN A O 1
ATOM 914 N N . VAL A 1 112 ? 16.465 -19.623 -18.791 1.00 72.88 112 VAL A N 1
ATOM 915 C CA . VAL A 1 112 ? 17.531 -19.047 -19.632 1.00 72.88 112 VAL A CA 1
ATOM 916 C C . VAL A 1 112 ? 18.855 -19.806 -19.470 1.00 72.88 112 VAL A C 1
ATOM 918 O O . VAL A 1 112 ? 19.548 -20.041 -20.459 1.00 72.88 112 VAL A O 1
ATOM 921 N N . SER A 1 113 ? 19.196 -20.257 -18.257 1.00 66.94 113 SER A N 1
ATOM 922 C CA . SER A 1 113 ? 20.408 -21.061 -18.025 1.00 66.94 113 SER A CA 1
ATOM 923 C C . SER A 1 113 ? 20.368 -22.446 -18.681 1.00 66.94 113 SER A C 1
ATOM 925 O O . SER A 1 113 ? 21.417 -22.981 -19.020 1.00 66.94 113 SER A O 1
ATOM 927 N N . ASN A 1 114 ? 19.179 -23.016 -18.905 1.00 59.91 114 ASN A N 1
ATOM 928 C CA . ASN A 1 114 ? 19.035 -24.336 -19.529 1.00 59.91 114 ASN A CA 1
ATOM 929 C C . ASN A 1 114 ? 19.089 -24.304 -21.067 1.00 59.91 114 ASN A C 1
ATOM 931 O O . ASN A 1 114 ? 19.284 -25.347 -21.679 1.00 59.91 114 ASN A O 1
ATOM 935 N N . THR A 1 115 ? 18.928 -23.138 -21.700 1.00 59.56 115 THR A N 1
ATOM 936 C CA . THR A 1 115 ? 18.949 -22.990 -23.170 1.00 59.56 115 THR A CA 1
ATOM 937 C C . THR A 1 115 ? 20.295 -22.526 -23.734 1.00 59.56 115 THR A C 1
ATOM 939 O O . THR A 1 115 ? 20.458 -22.491 -24.946 1.00 59.56 115 THR A O 1
ATOM 942 N N . GLY A 1 116 ? 21.257 -22.149 -22.883 1.00 55.28 116 GLY A N 1
ATOM 943 C CA . GLY A 1 116 ? 22.586 -21.665 -23.293 1.00 55.28 116 GLY A CA 1
ATOM 944 C C . GLY A 1 116 ? 23.680 -22.737 -23.375 1.00 55.28 116 GLY A C 1
ATOM 945 O O . GLY A 1 116 ? 24.842 -22.394 -23.568 1.00 55.28 116 GLY A O 1
ATOM 946 N N . GLY A 1 117 ? 23.330 -24.012 -23.184 1.00 53.88 117 GLY A N 1
ATOM 947 C CA . GLY A 1 117 ? 24.243 -25.153 -23.271 1.00 53.88 117 GLY A CA 1
ATOM 948 C C . GLY A 1 117 ? 23.768 -26.145 -24.325 1.00 53.88 117 GLY A C 1
ATOM 949 O O . GLY A 1 117 ? 23.214 -27.189 -23.989 1.00 53.88 117 GLY A O 1
ATOM 950 N N . SER A 1 118 ? 23.914 -25.799 -25.600 1.00 47.34 118 SER A N 1
ATOM 951 C CA . SER A 1 118 ? 23.760 -26.705 -26.747 1.00 47.34 118 SER A CA 1
ATOM 952 C C . SER A 1 118 ? 24.656 -26.226 -27.876 1.00 47.34 118 SER A C 1
ATOM 954 O O . SER A 1 118 ? 24.668 -24.997 -28.109 1.00 47.34 118 SER A O 1
#

Mean predicted aligned error: 4.53 Å

Sequence (118 aa):
MVQFEKDEMDVMRKSGQVIGNVADDYISDLYQLDRTRNVEEFIKQLKNIGLRAISISKKEKEPVYTEPLANLVDLINKYKDNYDEIKDIVLVYASVYLGIIKYKAYNKSRNVSNTGGS

Nearest PDB structures (foldseek):
  5k2b-assembly1_A  TM=4.017E-01  e=5.083E-01  unclassified
  5tud-assembly2_D  TM=4.141E-01  e=9.363E-01  Homo sapiens
  5uvi-assembly1_A  TM=4.284E-01  e=8.379E-01  Homo sapiens
  7zly-assembly1_A  TM=4.521E-01  e=1.106E+00  Homo sapiens
  5nm4-assembly1_A  TM=4.266E-01  e=2.407E+00  Homo sapiens